Protein AF-A0A821MPZ7-F1 (afdb_monomer_lite)

pLDDT: mean 87.32, std 16.32, range [34.56, 98.06]

Sequence (107 aa):
GADGMAGEKNLHDADFTISLFRFCQLLCEGHNLEFQNYLRSQTGSNTNVNIIICTVDYLLSLQESLMDFYWHYSGKETVDAHGKENFCRAINVAKQVFNTLTEYIQV

Structure (mmCIF, N/CA/C/O backbone):
data_AF-A0A821MPZ7-F1
#
_entry.id   AF-A0A821MPZ7-F1
#
loop_
_atom_site.group_PDB
_atom_site.id
_atom_site.type_symbol
_atom_site.label_atom_id
_atom_site.label_alt_id
_atom_site.label_comp_id
_atom_site.label_asym_id
_atom_site.label_entity_id
_atom_site.label_seq_id
_atom_site.pdbx_PDB_ins_code
_atom_site.Cartn_x
_atom_site.Cartn_y
_atom_site.Cartn_z
_atom_site.occupancy
_atom_site.B_iso_or_equiv
_atom_site.auth_seq_id
_atom_site.auth_comp_id
_atom_site.auth_asym_id
_atom_site.auth_atom_id
_atom_site.pdbx_PDB_model_num
ATOM 1 N N . GLY A 1 1 ? 33.025 0.060 -8.650 1.00 34.56 1 GLY A N 1
ATOM 2 C CA . GLY A 1 1 ? 32.676 -1.060 -7.761 1.00 34.56 1 GLY A CA 1
ATOM 3 C C . GLY A 1 1 ? 31.563 -0.593 -6.857 1.00 34.56 1 GLY A C 1
ATOM 4 O O . GLY A 1 1 ? 31.709 0.489 -6.317 1.00 34.56 1 GLY A O 1
ATOM 5 N N . ALA A 1 2 ? 30.497 -1.392 -6.752 1.00 37.81 2 ALA A N 1
ATOM 6 C CA . ALA A 1 2 ? 29.337 -1.215 -5.871 1.00 37.81 2 ALA A CA 1
ATOM 7 C C . ALA A 1 2 ? 28.468 0.044 -6.092 1.00 37.81 2 ALA A C 1
ATOM 9 O O . ALA A 1 2 ? 28.386 0.889 -5.216 1.00 37.81 2 ALA A O 1
ATOM 10 N N . ASP A 1 3 ? 27.758 0.108 -7.224 1.00 40.00 3 ASP A N 1
ATOM 11 C CA . ASP A 1 3 ? 26.644 1.062 -7.444 1.00 40.00 3 ASP A CA 1
ATOM 12 C C . ASP A 1 3 ? 25.349 0.352 -7.907 1.00 40.00 3 ASP A C 1
ATOM 14 O O . ASP A 1 3 ? 24.494 0.922 -8.573 1.00 40.00 3 ASP A O 1
ATOM 18 N N . GLY A 1 4 ? 25.211 -0.944 -7.587 1.00 35.75 4 GLY A N 1
ATOM 19 C CA . GLY A 1 4 ? 24.107 -1.792 -8.071 1.00 35.75 4 GLY A CA 1
ATOM 20 C C . GLY A 1 4 ? 23.190 -2.389 -6.997 1.00 35.75 4 GLY A C 1
ATOM 21 O O . GLY A 1 4 ? 22.225 -3.052 -7.341 1.00 35.75 4 GLY A O 1
ATOM 22 N N . MET A 1 5 ? 23.461 -2.187 -5.703 1.00 37.69 5 MET A N 1
ATOM 23 C CA . MET A 1 5 ? 22.804 -2.960 -4.628 1.00 37.69 5 MET A CA 1
ATOM 24 C C . MET A 1 5 ? 21.675 -2.232 -3.883 1.00 37.69 5 MET A C 1
ATOM 26 O O . MET A 1 5 ? 21.054 -2.831 -3.006 1.00 37.69 5 MET A O 1
ATOM 30 N N . ALA A 1 6 ? 21.400 -0.962 -4.191 1.00 40.81 6 ALA A N 1
ATOM 31 C CA . ALA A 1 6 ? 20.355 -0.211 -3.489 1.00 40.81 6 ALA A CA 1
ATOM 32 C C . ALA A 1 6 ? 18.934 -0.559 -3.980 1.00 40.81 6 ALA A C 1
ATOM 34 O O . ALA A 1 6 ? 18.001 -0.542 -3.186 1.00 40.81 6 ALA A O 1
ATOM 35 N N . GLY A 1 7 ? 18.765 -0.933 -5.255 1.00 41.06 7 GLY A N 1
ATOM 36 C CA . GLY A 1 7 ? 17.452 -1.266 -5.830 1.00 41.06 7 GLY A CA 1
ATOM 37 C C . GLY A 1 7 ? 16.970 -2.692 -5.532 1.00 41.06 7 GLY A C 1
ATOM 38 O O . GLY A 1 7 ? 15.800 -2.890 -5.218 1.00 41.06 7 GLY A O 1
ATOM 39 N N . GLU A 1 8 ? 17.867 -3.686 -5.567 1.00 40.19 8 GLU A N 1
ATOM 40 C CA . GLU A 1 8 ? 17.504 -5.105 -5.386 1.00 40.19 8 GLU A CA 1
ATOM 41 C C . GLU A 1 8 ? 17.050 -5.450 -3.959 1.00 40.19 8 GLU A C 1
ATOM 43 O O . GLU A 1 8 ? 16.240 -6.357 -3.769 1.00 40.19 8 GLU A O 1
ATOM 48 N N . LYS A 1 9 ? 17.530 -4.722 -2.941 1.00 48.44 9 LYS A N 1
ATOM 49 C CA . LYS A 1 9 ? 17.170 -4.991 -1.539 1.00 48.44 9 LYS A CA 1
ATOM 50 C C . LYS A 1 9 ? 15.782 -4.481 -1.146 1.00 48.44 9 LYS A C 1
ATOM 52 O O . LYS A 1 9 ? 15.194 -5.037 -0.227 1.00 48.44 9 LYS A O 1
ATOM 57 N N . ASN A 1 10 ? 15.242 -3.473 -1.832 1.00 52.34 10 ASN A N 1
ATOM 58 C CA . ASN A 1 10 ? 14.011 -2.798 -1.399 1.00 52.34 10 ASN A CA 1
ATOM 59 C C . ASN A 1 10 ? 12.719 -3.538 -1.781 1.00 52.34 10 ASN A C 1
ATOM 61 O O . ASN A 1 10 ? 11.675 -3.273 -1.195 1.00 52.34 10 ASN A O 1
ATOM 65 N N . LEU A 1 11 ? 12.771 -4.474 -2.735 1.00 57.09 11 LEU A N 1
ATOM 66 C CA . LEU A 1 11 ? 11.578 -5.148 -3.267 1.00 57.09 11 LEU A CA 1
ATOM 67 C C . LEU A 1 11 ? 11.535 -6.659 -3.012 1.00 57.09 11 LEU A C 1
ATOM 69 O O . LEU A 1 11 ? 10.564 -7.314 -3.387 1.00 57.09 11 LEU A O 1
ATOM 73 N N . HIS A 1 12 ? 12.568 -7.218 -2.376 1.00 59.62 12 HIS A N 1
ATOM 74 C CA . HIS A 1 12 ? 12.641 -8.649 -2.068 1.00 59.62 12 HIS A CA 1
ATOM 75 C C . HIS A 1 12 ? 11.582 -9.092 -1.039 1.00 59.62 12 HIS A C 1
ATOM 77 O O . HIS A 1 12 ? 11.338 -10.286 -0.884 1.00 59.62 12 HIS A O 1
ATOM 83 N N . ASP A 1 13 ? 10.936 -8.126 -0.380 1.00 80.88 13 ASP A N 1
ATOM 84 C CA . ASP A 1 13 ? 9.910 -8.327 0.644 1.00 80.88 13 ASP A CA 1
ATOM 85 C C . ASP A 1 13 ? 8.511 -7.867 0.186 1.00 80.88 13 ASP A C 1
ATOM 87 O O . ASP A 1 13 ? 7.624 -7.607 1.001 1.00 80.88 13 ASP A O 1
ATOM 91 N N . ALA A 1 14 ? 8.294 -7.731 -1.131 1.00 88.12 14 ALA A N 1
ATOM 92 C CA . ALA A 1 14 ? 7.012 -7.296 -1.691 1.00 88.12 14 ALA A CA 1
ATOM 93 C C . ALA A 1 14 ? 5.853 -8.214 -1.262 1.00 88.12 14 ALA A C 1
ATOM 95 O O . ALA A 1 14 ? 4.800 -7.718 -0.867 1.00 88.12 14 ALA A O 1
ATOM 96 N N . ASP A 1 15 ? 6.059 -9.534 -1.263 1.00 92.06 15 ASP A N 1
ATOM 97 C CA . ASP A 1 15 ? 5.032 -10.509 -0.868 1.00 92.06 15 ASP A CA 1
ATOM 98 C C . ASP A 1 15 ? 4.683 -10.418 0.623 1.00 92.06 15 ASP A C 1
ATOM 100 O O . ASP A 1 15 ? 3.507 -10.474 0.998 1.00 92.06 15 ASP A O 1
ATOM 104 N N . PHE A 1 16 ? 5.687 -10.227 1.483 1.00 93.50 16 PHE A N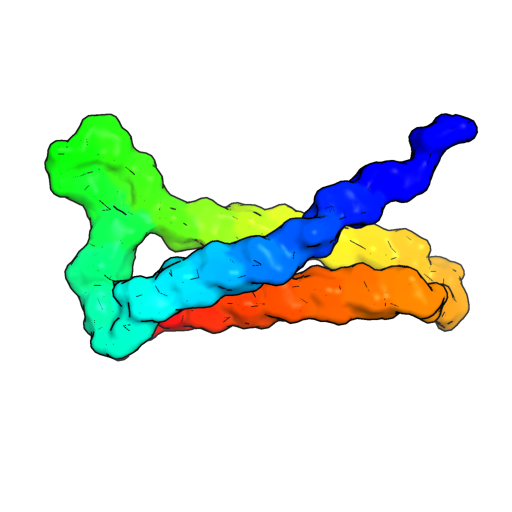 1
ATOM 105 C CA . PHE A 1 16 ? 5.472 -9.995 2.910 1.00 93.50 16 PHE A CA 1
ATOM 106 C C . PHE A 1 16 ? 4.740 -8.675 3.144 1.00 93.50 16 PHE A C 1
ATOM 108 O O . PHE A 1 16 ? 3.750 -8.640 3.869 1.00 93.50 16 PHE A O 1
ATOM 115 N N . THR A 1 17 ? 5.173 -7.606 2.476 1.00 94.81 17 THR A N 1
ATOM 116 C CA . THR A 1 17 ? 4.559 -6.277 2.5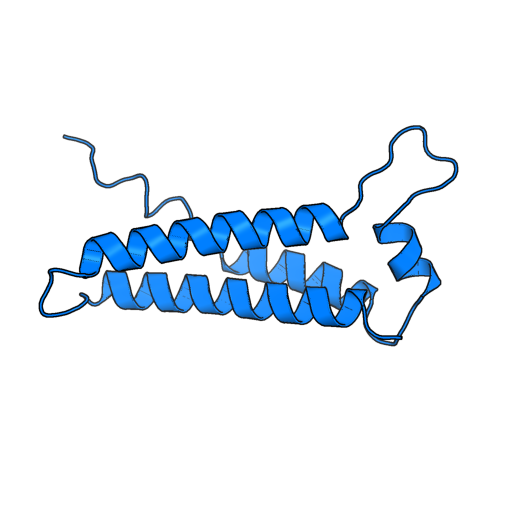71 1.00 94.81 17 THR A CA 1
ATOM 117 C C . THR A 1 17 ? 3.092 -6.315 2.143 1.00 94.81 17 THR A C 1
ATOM 119 O O . THR A 1 17 ? 2.220 -5.810 2.850 1.00 94.81 17 THR A O 1
ATOM 122 N N . ILE A 1 18 ? 2.792 -6.971 1.017 1.00 96.62 18 ILE A N 1
ATOM 123 C CA . ILE A 1 18 ? 1.420 -7.204 0.551 1.00 96.62 18 ILE A CA 1
ATOM 124 C C . ILE A 1 18 ? 0.633 -7.983 1.606 1.00 96.62 18 ILE A C 1
ATOM 126 O O . ILE A 1 18 ? -0.478 -7.588 1.948 1.00 96.62 18 ILE A O 1
ATOM 130 N N . SER A 1 19 ? 1.205 -9.055 2.156 1.00 97.00 19 SER A N 1
ATOM 131 C CA . SER A 1 19 ? 0.545 -9.879 3.175 1.00 97.00 19 SER A CA 1
ATOM 132 C C . SER A 1 19 ? 0.260 -9.099 4.463 1.00 97.00 19 SER A C 1
ATOM 134 O O . SER A 1 19 ? -0.814 -9.249 5.043 1.00 97.00 19 SER A O 1
ATOM 136 N N . LEU A 1 20 ? 1.174 -8.221 4.880 1.00 96.44 20 LEU A N 1
ATOM 137 C CA . LEU A 1 20 ? 1.014 -7.346 6.039 1.00 96.44 20 LEU A CA 1
ATOM 138 C C . LEU A 1 20 ? -0.132 -6.350 5.830 1.00 96.44 20 LEU A C 1
ATOM 140 O O . LEU A 1 20 ? -1.040 -6.267 6.656 1.00 96.44 20 LEU A O 1
ATOM 144 N N . PHE A 1 21 ? -0.143 -5.630 4.706 1.00 97.25 21 PHE A N 1
ATOM 145 C CA . PHE A 1 21 ? -1.231 -4.696 4.408 1.00 97.25 21 PHE A CA 1
ATOM 146 C C . PHE A 1 21 ? -2.561 -5.412 4.180 1.00 97.25 21 PHE A C 1
ATOM 148 O O . PHE A 1 21 ? -3.607 -4.895 4.578 1.00 97.25 21 PHE A O 1
ATOM 155 N N . ARG A 1 22 ? -2.536 -6.620 3.606 1.00 97.25 22 ARG A N 1
ATOM 156 C CA . ARG A 1 22 ? -3.722 -7.465 3.475 1.00 97.25 22 ARG A CA 1
ATOM 157 C C . ARG A 1 22 ? -4.264 -7.871 4.840 1.00 97.25 22 ARG A C 1
ATOM 159 O O . ARG A 1 22 ? -5.467 -7.785 5.041 1.00 97.25 22 ARG A O 1
ATOM 166 N N . PHE A 1 23 ? -3.409 -8.259 5.781 1.00 96.00 23 PHE A N 1
ATOM 167 C CA . PHE A 1 23 ? -3.825 -8.541 7.154 1.00 96.00 23 PHE A CA 1
ATOM 168 C C . PHE A 1 23 ? -4.512 -7.324 7.785 1.00 96.00 23 PHE A C 1
ATOM 170 O O . PHE A 1 23 ? -5.632 -7.451 8.272 1.00 96.00 23 PHE A O 1
ATOM 177 N N . CYS A 1 24 ? -3.909 -6.135 7.692 1.00 94.38 24 CYS A N 1
ATOM 178 C CA . CYS A 1 24 ? -4.524 -4.909 8.205 1.00 94.38 24 CYS A CA 1
ATOM 179 C C . CYS A 1 24 ? -5.863 -4.577 7.526 1.00 94.38 24 CYS A C 1
ATOM 181 O O . CYS A 1 24 ? -6.788 -4.131 8.198 1.00 94.38 24 CYS A O 1
ATOM 183 N N . GLN A 1 25 ? -5.986 -4.826 6.217 1.00 95.12 25 GLN A N 1
ATOM 184 C CA . GLN A 1 25 ? -7.241 -4.662 5.478 1.00 95.12 25 GLN A CA 1
ATOM 185 C C . GLN A 1 25 ? -8.344 -5.556 6.063 1.00 95.12 25 GLN A C 1
ATOM 187 O O . GLN A 1 25 ? -9.426 -5.072 6.375 1.00 95.12 25 GLN A O 1
ATOM 192 N N . LEU A 1 26 ? -8.056 -6.850 6.242 1.00 94.44 26 LEU A N 1
ATOM 193 C CA . LEU A 1 26 ? -9.024 -7.838 6.734 1.00 94.44 26 LEU A CA 1
ATOM 194 C C . LEU A 1 26 ? -9.517 -7.535 8.158 1.00 94.44 26 LEU A C 1
ATOM 196 O O . LEU A 1 26 ? -10.617 -7.936 8.518 1.00 94.44 26 LEU A O 1
ATOM 200 N N . LEU A 1 27 ? -8.725 -6.830 8.973 1.00 90.88 27 LEU A N 1
ATOM 201 C CA . LEU A 1 27 ? -9.150 -6.397 10.308 1.00 90.88 27 LEU A CA 1
ATOM 202 C C . LEU A 1 27 ? -10.232 -5.303 10.274 1.00 90.88 27 LEU A C 1
ATOM 204 O O . LEU A 1 27 ? -10.965 -5.138 11.249 1.00 90.88 27 LEU A O 1
ATOM 208 N N . CYS A 1 28 ? -10.308 -4.543 9.181 1.00 88.62 28 CYS A N 1
ATOM 209 C CA . CYS A 1 28 ? -11.268 -3.454 8.996 1.00 88.62 28 CYS A CA 1
ATOM 210 C C . CYS A 1 28 ? -12.410 -3.801 8.032 1.00 88.62 28 CYS A C 1
ATOM 212 O O . CYS A 1 28 ? -13.407 -3.077 8.014 1.00 88.62 28 CYS A O 1
ATOM 214 N N . GLU A 1 29 ? -12.283 -4.896 7.277 1.00 87.56 29 GLU A N 1
ATOM 215 C CA . GLU A 1 29 ? -13.318 -5.400 6.374 1.00 87.56 29 GLU A CA 1
ATOM 216 C C . GLU A 1 29 ? -14.615 -5.701 7.149 1.00 87.56 29 GLU A C 1
ATOM 218 O O . GLU A 1 29 ? -14.598 -6.220 8.268 1.00 87.56 29 GLU A O 1
ATOM 223 N N . GLY A 1 30 ? -15.760 -5.345 6.564 1.00 83.69 30 GLY A N 1
ATOM 224 C CA . GLY A 1 30 ? -17.065 -5.487 7.220 1.00 83.69 30 GLY A CA 1
ATOM 225 C C . GLY A 1 30 ? -17.455 -4.324 8.142 1.00 83.69 30 GLY A C 1
ATOM 226 O O . GLY A 1 30 ? -18.350 -4.494 8.967 1.00 83.69 30 GLY A O 1
ATOM 227 N N . HIS A 1 31 ? -16.828 -3.150 7.983 1.00 77.56 31 HIS A N 1
ATOM 228 C CA . HIS A 1 31 ? -17.215 -1.884 8.631 1.00 77.56 31 HIS A CA 1
ATOM 229 C C . HIS A 1 31 ? -17.136 -1.903 10.170 1.00 77.56 31 HIS A C 1
ATOM 231 O O . HIS A 1 31 ? -17.989 -1.357 10.874 1.00 77.56 31 HIS A O 1
ATOM 237 N N . ASN A 1 32 ? -16.093 -2.527 10.730 1.00 82.88 32 ASN A N 1
ATOM 238 C CA . ASN A 1 32 ? -15.872 -2.546 12.179 1.00 82.88 32 ASN A CA 1
ATOM 239 C C . ASN A 1 32 ? -15.285 -1.212 12.679 1.00 82.88 32 ASN A C 1
ATOM 241 O O . ASN A 1 32 ? -14.072 -1.066 12.856 1.00 82.88 32 ASN A O 1
ATOM 245 N N . LEU A 1 33 ? -16.163 -0.239 12.928 1.00 88.56 33 LEU A N 1
ATOM 246 C CA . LEU A 1 33 ? -15.780 1.112 13.343 1.00 88.56 33 LEU A CA 1
ATOM 247 C C . LEU A 1 33 ? -14.988 1.144 14.664 1.00 88.56 33 LEU A C 1
ATOM 249 O O . LEU A 1 33 ? -14.086 1.968 14.816 1.00 88.56 33 LEU A O 1
ATOM 253 N N . GLU A 1 34 ? -15.279 0.249 15.614 1.00 89.44 34 GLU A N 1
ATOM 254 C CA . GLU A 1 34 ? -14.517 0.163 16.869 1.00 89.44 34 GLU A CA 1
ATOM 255 C C . GLU A 1 34 ? -13.060 -0.211 16.602 1.00 89.44 34 GLU A C 1
ATOM 257 O O . GLU A 1 34 ? -12.146 0.446 17.104 1.00 89.44 34 GLU A O 1
ATOM 262 N N . PHE A 1 35 ? -12.835 -1.218 15.757 1.00 90.00 35 PHE A N 1
ATOM 263 C CA . PHE A 1 35 ? -11.487 -1.654 15.422 1.00 90.00 35 PHE A CA 1
ATOM 264 C C . PHE A 1 35 ? -10.751 -0.623 14.558 1.00 90.00 35 PHE A C 1
ATOM 266 O O . PHE A 1 35 ? -9.590 -0.315 14.820 1.00 90.00 35 PHE A O 1
ATOM 273 N N . GLN A 1 36 ? -11.432 -0.007 13.586 1.00 91.75 36 GLN A N 1
ATOM 274 C CA . GLN A 1 36 ? -10.872 1.105 12.808 1.00 91.75 36 GLN A CA 1
ATOM 275 C C . GLN A 1 36 ? -10.429 2.269 13.715 1.00 91.75 36 GLN A C 1
ATOM 277 O O . GLN A 1 36 ? -9.356 2.843 13.519 1.00 91.75 36 GLN A O 1
ATOM 282 N N . ASN A 1 37 ? -11.223 2.618 14.733 1.00 92.38 37 ASN A N 1
ATOM 283 C CA . ASN A 1 37 ? -10.855 3.642 15.713 1.00 92.38 37 ASN A CA 1
ATOM 284 C C . ASN A 1 37 ? -9.692 3.197 16.595 1.00 92.38 37 ASN A C 1
ATOM 286 O O . ASN A 1 37 ? -8.786 3.994 16.848 1.00 92.38 37 ASN A O 1
ATOM 290 N N . TYR A 1 38 ? -9.670 1.924 16.992 1.00 92.88 38 TYR A N 1
ATOM 291 C CA . TYR A 1 38 ? -8.555 1.357 17.736 1.00 92.88 38 TYR A CA 1
ATOM 292 C C . TYR A 1 38 ? -7.244 1.444 16.953 1.00 92.88 38 TYR A C 1
ATOM 294 O O . TYR A 1 38 ? -6.226 1.728 17.562 1.00 92.88 38 TYR A O 1
ATOM 302 N N . LEU A 1 39 ? -7.234 1.299 15.623 1.00 92.62 39 LEU A N 1
ATOM 303 C CA . LEU A 1 39 ? -6.021 1.486 14.810 1.00 92.62 39 LEU A CA 1
ATOM 304 C C . LEU A 1 39 ? -5.539 2.947 14.731 1.00 92.62 39 LEU A C 1
ATOM 306 O O . LEU A 1 39 ? -4.361 3.191 14.462 1.00 92.62 39 LEU A O 1
ATOM 310 N N . ARG A 1 40 ? -6.427 3.925 14.959 1.00 93.88 40 ARG A N 1
ATOM 311 C CA . ARG A 1 40 ? -6.081 5.359 14.991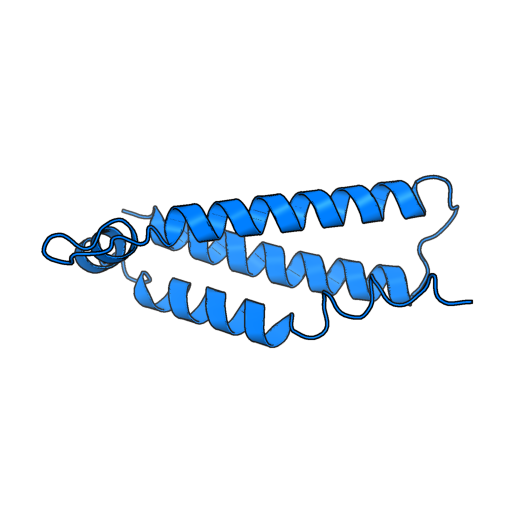 1.00 93.88 40 ARG A CA 1
ATOM 312 C C . ARG A 1 40 ? -5.563 5.802 16.350 1.00 93.88 40 ARG A C 1
ATOM 314 O O . ARG A 1 40 ? -4.717 6.690 16.409 1.00 93.88 40 ARG A O 1
ATOM 321 N N . SER A 1 41 ? -6.137 5.260 17.422 1.00 94.12 41 SER A N 1
ATOM 322 C CA . SER A 1 41 ? -5.853 5.698 18.782 1.00 94.12 41 SER A CA 1
ATOM 323 C C . SER A 1 41 ? -6.198 4.626 19.809 1.00 94.12 41 SER A C 1
ATOM 325 O O . SER A 1 41 ? -7.326 4.142 19.860 1.00 94.12 41 SER A O 1
ATOM 327 N N . GLN A 1 42 ? -5.252 4.327 20.700 1.00 94.88 42 GLN A N 1
ATOM 328 C CA . GLN A 1 42 ? -5.429 3.357 21.784 1.00 94.88 42 GLN A CA 1
ATOM 329 C C . GLN A 1 42 ? -5.594 4.078 23.128 1.00 94.88 42 GLN A C 1
ATOM 331 O O . GLN A 1 42 ? -4.666 4.183 23.933 1.00 94.88 42 GLN A O 1
ATOM 336 N N . THR A 1 43 ? -6.788 4.625 23.364 1.00 89.44 43 THR A N 1
ATOM 337 C CA . THR A 1 43 ? -7.134 5.328 24.609 1.00 89.44 43 THR A CA 1
ATOM 338 C C . THR A 1 43 ? -6.940 4.407 25.817 1.00 89.44 43 THR A C 1
ATOM 340 O O . THR A 1 43 ? -7.496 3.314 25.859 1.00 89.44 43 THR A O 1
ATOM 343 N N . GLY A 1 44 ? -6.152 4.840 26.806 1.00 87.50 44 GLY A N 1
ATOM 344 C CA . GLY A 1 44 ? -5.804 4.030 27.984 1.00 87.50 44 GLY A CA 1
ATOM 345 C C . GLY A 1 44 ? -4.451 3.312 27.897 1.00 87.50 44 GLY A C 1
ATOM 346 O O . GLY A 1 44 ? -4.013 2.739 28.890 1.00 87.50 44 GLY A O 1
ATOM 347 N N . SER A 1 45 ? -3.759 3.383 26.755 1.00 86.75 45 SER A N 1
ATOM 348 C CA . SER A 1 45 ? -2.348 2.999 26.626 1.00 86.75 45 SER A CA 1
ATOM 349 C C . SER A 1 45 ? -1.420 4.188 26.916 1.00 86.75 45 SER A C 1
ATOM 351 O O . SER A 1 45 ? -1.763 5.337 26.640 1.00 86.75 45 SER A O 1
ATOM 353 N N . ASN A 1 46 ? -0.208 3.917 27.412 1.00 92.00 46 ASN A N 1
ATOM 354 C CA . ASN A 1 46 ? 0.850 4.929 27.563 1.00 92.00 46 ASN A CA 1
ATOM 355 C C . ASN A 1 46 ? 1.482 5.337 26.221 1.00 92.00 46 ASN A C 1
ATOM 357 O O . ASN A 1 46 ? 2.203 6.330 26.146 1.00 92.00 46 ASN A O 1
ATOM 361 N N . THR A 1 47 ? 1.251 4.558 25.163 1.00 92.81 47 THR A N 1
ATOM 362 C CA . THR A 1 47 ? 1.789 4.802 23.823 1.00 92.81 47 THR A CA 1
ATOM 363 C C . THR A 1 47 ? 0.683 4.636 22.798 1.00 92.81 47 THR A C 1
ATOM 365 O O . THR A 1 47 ? -0.053 3.650 22.829 1.00 92.81 47 THR A O 1
ATOM 368 N N . ASN A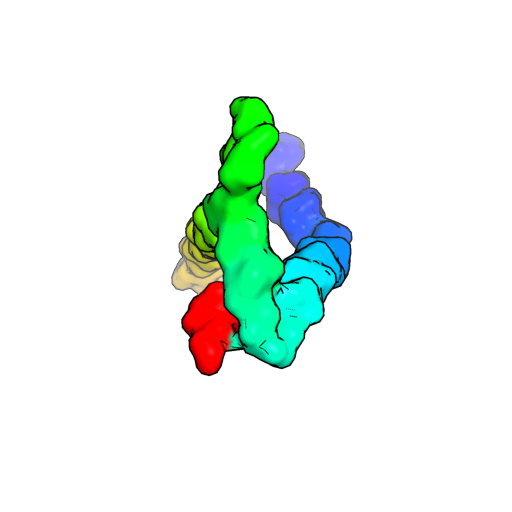 1 48 ? 0.586 5.609 21.898 1.00 93.50 48 ASN A N 1
ATOM 369 C CA . ASN A 1 48 ? -0.384 5.638 20.818 1.00 93.50 48 ASN A CA 1
ATOM 370 C C . ASN A 1 48 ? 0.359 5.523 19.486 1.00 93.50 48 ASN A C 1
ATOM 372 O O . ASN A 1 48 ? 1.285 6.296 19.232 1.00 93.50 48 ASN A O 1
ATOM 376 N N . VAL A 1 49 ? -0.037 4.556 18.663 1.00 94.69 49 VAL A N 1
ATOM 377 C CA . VAL A 1 49 ? 0.477 4.387 17.304 1.00 94.69 49 VAL A CA 1
ATOM 378 C C . VAL A 1 49 ? -0.697 4.483 16.346 1.00 94.69 49 VAL A C 1
ATOM 380 O O . VAL A 1 49 ? -1.608 3.654 16.372 1.00 94.69 49 VAL A O 1
ATOM 383 N N . ASN A 1 50 ? -0.660 5.496 15.484 1.00 95.44 50 ASN A N 1
ATOM 384 C CA . ASN A 1 50 ? -1.672 5.691 14.462 1.00 95.44 50 ASN A CA 1
ATOM 385 C C . ASN A 1 50 ? -1.260 4.948 13.187 1.00 95.44 50 ASN A C 1
ATOM 387 O O . ASN A 1 50 ? -0.513 5.464 12.354 1.00 95.44 50 ASN A O 1
ATOM 391 N N . ILE A 1 51 ? -1.769 3.726 13.038 1.00 95.44 51 ILE A N 1
ATOM 392 C CA . ILE A 1 51 ? -1.415 2.828 11.930 1.00 95.44 51 ILE A CA 1
ATOM 393 C C . ILE A 1 51 ? -1.868 3.398 10.578 1.00 95.44 51 ILE A C 1
ATOM 395 O O . ILE A 1 51 ? -1.238 3.137 9.552 1.00 95.44 51 ILE A O 1
ATOM 399 N N . ILE A 1 52 ? -2.915 4.227 10.566 1.00 95.12 52 ILE A N 1
ATOM 400 C CA . ILE A 1 52 ? -3.411 4.884 9.354 1.00 95.12 52 ILE A CA 1
ATOM 401 C C . ILE A 1 52 ? -2.363 5.884 8.858 1.00 95.12 52 ILE A C 1
ATOM 403 O O . ILE A 1 52 ? -2.023 5.863 7.678 1.00 95.12 52 ILE A O 1
ATOM 407 N N . ILE A 1 53 ? -1.806 6.707 9.755 1.00 95.62 53 ILE A N 1
ATOM 408 C CA . ILE A 1 53 ? -0.736 7.655 9.407 1.00 95.62 53 ILE A CA 1
ATOM 409 C C . ILE A 1 53 ? 0.492 6.898 8.900 1.00 95.62 53 ILE A C 1
ATOM 411 O O . ILE A 1 53 ? 0.959 7.187 7.805 1.00 95.62 53 ILE A O 1
ATOM 415 N N . CYS A 1 54 ? 0.938 5.854 9.606 1.00 96.69 54 CYS A N 1
ATOM 416 C CA . CYS A 1 54 ? 2.077 5.047 9.156 1.00 96.69 54 CYS A CA 1
ATOM 417 C C . CYS A 1 54 ? 1.851 4.406 7.772 1.00 96.69 54 CYS A C 1
ATOM 419 O O . CYS A 1 54 ? 2.789 4.264 6.991 1.00 96.69 54 CYS A O 1
ATOM 421 N N . THR A 1 55 ? 0.608 4.028 7.450 1.00 96.62 55 THR A N 1
ATOM 422 C CA . THR A 1 55 ? 0.249 3.491 6.126 1.00 96.62 55 THR A CA 1
ATOM 423 C C . THR A 1 55 ? 0.366 4.564 5.038 1.00 96.62 55 THR A C 1
ATOM 425 O O . THR A 1 55 ? 0.853 4.276 3.946 1.00 96.62 55 THR A O 1
ATOM 428 N N . VAL A 1 56 ? -0.049 5.803 5.328 1.00 97.31 56 VAL A N 1
ATOM 429 C CA . VAL A 1 56 ? 0.099 6.942 4.404 1.00 97.31 56 VAL A CA 1
ATOM 430 C C . VAL A 1 56 ? 1.571 7.318 4.226 1.00 97.31 56 VAL A C 1
ATO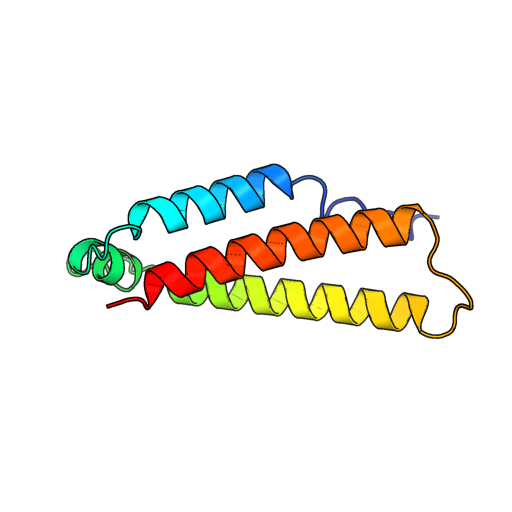M 432 O O . VAL A 1 56 ? 2.000 7.517 3.093 1.00 97.31 56 VAL A O 1
ATOM 435 N N . ASP A 1 57 ? 2.358 7.343 5.302 1.00 97.06 57 ASP A N 1
ATOM 436 C CA . ASP A 1 57 ? 3.797 7.624 5.237 1.00 97.06 57 ASP A CA 1
ATOM 437 C C . ASP A 1 57 ? 4.524 6.597 4.358 1.00 97.06 57 ASP A C 1
ATOM 439 O O . ASP A 1 57 ? 5.319 6.963 3.493 1.00 97.06 57 ASP A O 1
ATOM 443 N N . TYR A 1 58 ? 4.186 5.310 4.500 1.00 96.38 58 TYR A N 1
ATOM 444 C CA . TYR A 1 58 ? 4.721 4.264 3.627 1.00 96.38 58 TYR A CA 1
ATOM 445 C C . TYR A 1 58 ? 4.359 4.498 2.152 1.00 96.38 58 TYR A C 1
ATOM 447 O O . TYR A 1 58 ? 5.204 4.337 1.269 1.00 96.38 58 TYR A O 1
ATOM 455 N N . LEU A 1 59 ? 3.114 4.900 1.868 1.00 95.56 59 LEU A N 1
ATOM 456 C CA . LEU A 1 59 ? 2.670 5.196 0.505 1.00 95.56 59 LEU A CA 1
ATOM 457 C C . LEU A 1 59 ? 3.446 6.369 -0.114 1.00 95.56 59 LEU A C 1
ATOM 459 O O . LEU A 1 59 ? 3.759 6.319 -1.303 1.00 95.56 59 LEU A O 1
ATOM 463 N N . LEU A 1 60 ? 3.785 7.392 0.677 1.00 95.81 60 LEU A N 1
ATOM 464 C CA . LEU A 1 60 ? 4.616 8.512 0.228 1.00 95.81 60 LEU A CA 1
ATOM 465 C C . LEU A 1 60 ? 6.034 8.048 -0.127 1.00 95.81 60 LEU A C 1
ATOM 467 O O . LEU A 1 60 ? 6.505 8.331 -1.226 1.00 95.81 60 LEU A O 1
ATOM 471 N N . SER A 1 61 ? 6.677 7.248 0.727 1.00 94.81 61 SER A N 1
ATOM 472 C CA . SER A 1 61 ? 8.001 6.683 0.418 1.00 94.81 61 SER A CA 1
ATOM 473 C C . SER A 1 61 ? 7.986 5.787 -0.828 1.00 94.81 61 SER A C 1
ATOM 475 O O . SER A 1 61 ? 8.917 5.813 -1.636 1.00 94.81 61 SER A O 1
ATOM 477 N N . LEU A 1 62 ? 6.916 5.010 -1.033 1.00 93.38 62 LEU A N 1
ATOM 478 C CA . LEU A 1 62 ? 6.744 4.208 -2.248 1.00 93.38 62 LEU A CA 1
ATOM 479 C C . LEU A 1 62 ? 6.597 5.096 -3.494 1.00 93.38 62 LEU A C 1
ATOM 481 O O . LEU A 1 62 ? 7.150 4.786 -4.550 1.00 93.38 62 LEU A O 1
ATOM 485 N N . GLN A 1 63 ? 5.866 6.205 -3.375 1.00 94.81 63 GLN A N 1
ATOM 486 C CA . GLN A 1 63 ? 5.675 7.169 -4.454 1.00 94.81 63 GLN A CA 1
ATOM 487 C C . GLN A 1 63 ? 6.980 7.881 -4.837 1.00 94.81 63 GLN A C 1
ATOM 489 O O . GLN A 1 63 ? 7.238 8.044 -6.031 1.00 94.81 63 GLN A O 1
ATOM 494 N N . GLU A 1 64 ? 7.820 8.248 -3.868 1.00 94.25 64 GLU A N 1
ATOM 495 C CA . GLU A 1 64 ? 9.166 8.785 -4.117 1.00 94.25 64 GLU A CA 1
ATOM 496 C C . GLU A 1 64 ? 10.033 7.773 -4.881 1.00 94.25 64 GLU A C 1
ATOM 498 O O . GLU A 1 64 ? 10.606 8.105 -5.919 1.00 94.25 64 GLU A O 1
ATOM 503 N N . SER A 1 65 ? 10.028 6.501 -4.466 1.00 91.50 65 SER A N 1
ATOM 504 C CA . SER A 1 65 ? 10.772 5.440 -5.162 1.00 91.50 65 SER A CA 1
ATOM 505 C C . SER A 1 65 ? 10.308 5.231 -6.614 1.00 91.50 65 SER A C 1
ATOM 507 O O . SER A 1 65 ? 11.128 5.016 -7.511 1.00 91.50 65 SER A O 1
ATOM 509 N N . LEU A 1 66 ? 9.000 5.333 -6.878 1.00 92.19 66 LEU A N 1
ATOM 510 C CA . LEU A 1 66 ? 8.456 5.282 -8.240 1.00 92.19 66 LEU A CA 1
ATOM 511 C C . LEU A 1 66 ? 8.857 6.508 -9.077 1.00 92.19 66 LEU A C 1
ATOM 513 O O . LEU A 1 66 ? 9.051 6.380 -10.289 1.00 92.19 66 LEU A O 1
ATOM 517 N N . MET A 1 67 ? 9.006 7.684 -8.458 1.00 94.25 67 MET A N 1
ATOM 518 C CA . MET A 1 67 ? 9.493 8.886 -9.142 1.00 94.25 67 MET A CA 1
ATOM 519 C C . MET A 1 67 ? 10.965 8.740 -9.549 1.00 94.25 67 MET A C 1
ATOM 521 O O . MET A 1 67 ? 11.316 9.057 -10.688 1.00 94.25 67 MET A O 1
ATOM 525 N N . ASP A 1 68 ? 11.805 8.195 -8.670 1.00 92.69 68 ASP A N 1
ATOM 526 C CA . ASP A 1 68 ? 13.209 7.904 -8.981 1.00 92.69 68 ASP A CA 1
ATOM 527 C C . ASP A 1 68 ? 13.336 6.888 -10.123 1.00 92.69 68 ASP A C 1
ATOM 529 O O . ASP A 1 68 ? 14.150 7.062 -11.037 1.00 92.69 68 ASP A O 1
ATOM 533 N N . PHE A 1 69 ? 12.481 5.857 -10.129 1.00 93.25 69 PHE A N 1
ATOM 534 C CA . PHE A 1 69 ? 12.395 4.903 -11.235 1.00 93.25 69 PHE A CA 1
ATOM 535 C C . PHE A 1 69 ? 12.067 5.606 -12.559 1.00 93.25 69 PHE A C 1
ATOM 537 O O . PHE A 1 69 ? 12.734 5.369 -13.569 1.00 93.25 69 PHE A O 1
ATOM 544 N N . TYR A 1 70 ? 11.068 6.496 -12.562 1.00 93.12 70 TYR A N 1
ATOM 545 C CA . TYR A 1 70 ? 10.717 7.273 -13.748 1.00 93.12 70 TYR A CA 1
ATOM 546 C C . TYR A 1 70 ? 11.909 8.093 -14.250 1.00 93.12 70 TYR A C 1
ATOM 548 O O . TYR A 1 70 ? 12.247 8.010 -15.432 1.00 93.12 70 TYR A O 1
ATOM 556 N N . TRP A 1 71 ? 12.598 8.826 -13.370 1.00 95.06 71 TRP A N 1
ATOM 557 C CA . TRP A 1 71 ? 13.746 9.631 -13.782 1.00 95.06 71 TRP A CA 1
ATOM 558 C C . TRP A 1 71 ? 14.883 8.788 -14.352 1.00 95.06 71 TRP A C 1
ATOM 560 O O . TRP A 1 71 ? 15.430 9.141 -15.399 1.00 95.06 71 TRP A O 1
ATOM 570 N N . HIS A 1 72 ? 15.175 7.635 -13.749 1.00 92.69 72 HIS A N 1
ATOM 571 C CA . HIS A 1 72 ? 16.200 6.712 -14.234 1.00 92.69 72 HIS A CA 1
ATOM 572 C C . HIS A 1 72 ? 15.952 6.219 -15.672 1.00 92.69 72 HIS A C 1
ATOM 574 O O . HIS A 1 72 ? 16.904 6.008 -16.430 1.00 92.69 72 HIS A O 1
ATOM 580 N N . TYR A 1 73 ? 14.687 6.036 -16.065 1.00 95.00 73 TYR A N 1
ATOM 581 C CA . TYR A 1 73 ? 14.309 5.580 -17.408 1.00 95.00 73 TYR A CA 1
ATOM 582 C C . TYR A 1 73 ? 13.864 6.704 -18.355 1.00 95.00 73 TYR A C 1
ATOM 584 O O . TYR A 1 73 ? 13.735 6.454 -19.549 1.00 95.00 73 TYR A O 1
ATOM 592 N N . SER A 1 74 ? 13.693 7.937 -17.873 1.00 94.44 74 SER A N 1
ATOM 593 C CA . SER A 1 74 ? 13.122 9.058 -18.640 1.00 94.44 74 SER A CA 1
ATOM 594 C C . SER A 1 74 ? 13.873 9.414 -19.931 1.00 94.44 74 SER A C 1
ATOM 596 O O . SER A 1 74 ? 13.254 9.834 -20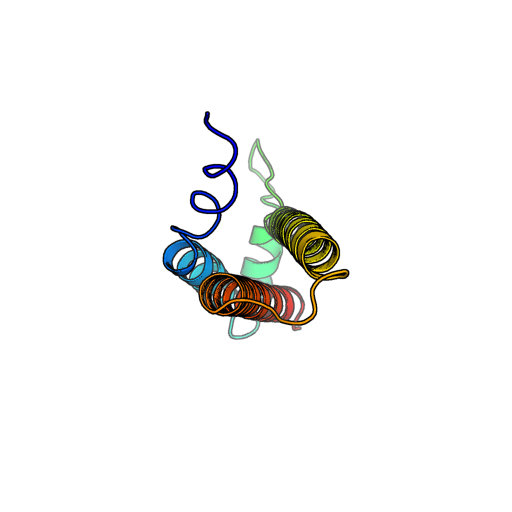.904 1.00 94.44 74 SER A O 1
ATOM 598 N N . GLY A 1 75 ? 15.197 9.235 -19.958 1.00 93.56 75 GLY A N 1
ATOM 599 C CA . GLY A 1 75 ? 16.038 9.470 -21.138 1.00 93.56 75 GLY A CA 1
ATOM 600 C C . GLY A 1 75 ? 16.365 8.212 -21.948 1.00 93.56 75 GLY A C 1
ATOM 601 O O . GLY A 1 75 ? 17.153 8.287 -22.889 1.00 93.56 75 GLY A O 1
ATOM 602 N N . LYS A 1 76 ? 15.826 7.048 -21.569 1.00 95.06 76 LYS A N 1
ATOM 603 C CA . LYS A 1 76 ? 16.093 5.771 -22.240 1.00 95.06 76 LYS A CA 1
ATOM 604 C C . LYS A 1 76 ? 14.984 5.467 -23.241 1.00 95.06 76 LYS A C 1
ATOM 606 O O . LYS A 1 76 ? 13.814 5.708 -22.973 1.00 95.06 76 LYS A O 1
ATOM 611 N N . GLU A 1 77 ? 15.349 4.878 -24.377 1.00 95.12 77 GLU A N 1
ATOM 612 C CA . GLU A 1 77 ? 14.380 4.498 -25.415 1.00 95.12 77 GLU A CA 1
ATOM 613 C C . GLU A 1 77 ? 13.416 3.403 -24.933 1.00 95.12 77 GLU A C 1
ATOM 615 O O . GLU A 1 77 ? 12.235 3.404 -25.274 1.00 95.12 77 GLU A O 1
ATOM 620 N N . THR A 1 78 ? 13.907 2.467 -24.114 1.00 94.31 78 THR A N 1
ATOM 621 C CA . THR A 1 78 ? 13.100 1.375 -23.564 1.00 94.31 78 THR A CA 1
ATOM 622 C C . THR A 1 78 ? 13.470 1.060 -22.115 1.00 94.31 78 THR A C 1
ATOM 624 O O . THR A 1 78 ? 14.601 1.271 -21.672 1.00 94.31 78 THR A O 1
ATOM 627 N N . VAL A 1 79 ? 12.494 0.527 -21.376 1.00 94.75 79 VAL A N 1
ATOM 628 C CA . VAL A 1 79 ? 12.703 -0.099 -20.064 1.00 94.75 79 VAL A CA 1
ATOM 629 C C . VAL A 1 79 ? 13.093 -1.558 -20.286 1.00 94.75 79 VAL A C 1
ATOM 631 O O . VAL A 1 79 ? 12.395 -2.287 -21.002 1.00 94.75 79 VAL A O 1
ATOM 634 N N . ASP A 1 80 ? 14.192 -1.991 -19.678 1.00 94.19 80 ASP A N 1
ATOM 635 C CA . ASP A 1 80 ? 14.643 -3.380 -19.736 1.00 94.19 80 ASP A CA 1
ATOM 636 C C . ASP A 1 80 ? 13.701 -4.331 -18.966 1.00 94.19 80 ASP A C 1
ATOM 638 O O . ASP A 1 80 ? 12.787 -3.912 -18.250 1.00 94.19 80 ASP A O 1
ATOM 642 N N . ALA A 1 81 ? 13.887 -5.640 -19.147 1.00 93.50 81 ALA A N 1
ATOM 643 C CA . ALA A 1 81 ? 13.008 -6.647 -18.553 1.00 93.50 81 ALA A CA 1
ATOM 644 C C . ALA A 1 81 ? 12.993 -6.600 -17.014 1.00 93.50 81 ALA A C 1
ATOM 646 O O . ALA A 1 81 ? 11.929 -6.750 -16.415 1.00 93.50 81 ALA A O 1
ATOM 647 N N . HIS A 1 82 ? 14.141 -6.338 -16.386 1.00 89.56 82 HIS A N 1
ATOM 648 C CA . HIS A 1 82 ? 14.256 -6.265 -14.933 1.00 89.56 82 HIS A CA 1
ATOM 649 C C . HIS A 1 82 ? 13.566 -5.007 -14.385 1.00 89.56 82 HIS A C 1
ATOM 651 O O . HIS A 1 82 ? 12.814 -5.078 -13.415 1.00 89.56 82 HIS A O 1
ATOM 657 N N . GLY A 1 83 ? 13.730 -3.867 -15.063 1.00 91.88 83 GLY A N 1
ATOM 658 C CA . GLY A 1 83 ? 13.012 -2.633 -14.751 1.00 91.88 83 GLY A CA 1
ATOM 659 C C . GLY A 1 83 ? 11.493 -2.811 -14.810 1.00 91.88 83 GLY A C 1
ATOM 660 O O . GLY A 1 83 ? 10.786 -2.379 -13.901 1.00 91.88 83 GLY A O 1
ATOM 661 N N . LYS A 1 84 ? 10.983 -3.509 -15.834 1.00 93.25 84 LYS A N 1
ATOM 662 C CA . LYS A 1 84 ? 9.549 -3.834 -15.941 1.00 93.25 84 LYS A CA 1
ATOM 663 C C . LYS A 1 84 ? 9.070 -4.708 -14.784 1.00 93.25 84 LYS A C 1
ATOM 665 O O . LYS A 1 84 ? 8.023 -4.424 -14.210 1.00 93.25 84 LYS A O 1
ATOM 670 N N . GLU A 1 85 ? 9.826 -5.746 -14.431 1.00 91.81 85 GLU A N 1
ATOM 671 C CA . GLU A 1 85 ? 9.478 -6.644 -13.328 1.00 91.81 85 GLU A CA 1
ATOM 672 C C . GLU A 1 85 ? 9.415 -5.899 -11.986 1.00 91.81 85 GLU A C 1
ATOM 674 O O . GLU A 1 85 ? 8.422 -6.010 -11.262 1.00 91.81 85 GLU A O 1
ATOM 679 N N . ASN A 1 86 ? 10.425 -5.080 -11.686 1.00 89.62 86 ASN A N 1
ATOM 680 C CA . ASN A 1 86 ? 10.462 -4.272 -10.468 1.00 89.62 86 ASN A CA 1
ATOM 681 C C . ASN A 1 86 ? 9.314 -3.260 -10.420 1.00 89.62 86 ASN A C 1
ATOM 683 O O . ASN A 1 86 ? 8.661 -3.117 -9.386 1.00 89.62 86 ASN A O 1
ATOM 687 N N . PHE A 1 87 ? 9.008 -2.607 -11.542 1.00 92.00 87 PHE A N 1
ATOM 688 C CA . PHE A 1 87 ? 7.871 -1.698 -11.623 1.00 92.00 87 PHE A CA 1
ATOM 689 C C . PHE A 1 87 ? 6.550 -2.425 -11.337 1.00 92.00 87 PHE A C 1
ATOM 691 O O . PHE A 1 87 ? 5.777 -1.988 -10.488 1.00 92.00 87 PHE A O 1
ATOM 698 N N . CYS A 1 88 ? 6.307 -3.578 -11.968 1.00 93.31 88 CYS A N 1
ATOM 699 C CA . CYS A 1 88 ? 5.105 -4.377 -11.717 1.00 93.31 88 CYS A CA 1
ATOM 700 C C . CYS A 1 88 ? 4.976 -4.798 -10.245 1.00 93.31 88 CYS A C 1
ATOM 702 O O . CYS A 1 88 ? 3.885 -4.721 -9.678 1.00 93.31 88 CYS A O 1
ATOM 704 N N . ARG A 1 89 ? 6.077 -5.205 -9.606 1.00 92.56 89 ARG A N 1
ATOM 705 C CA . ARG A 1 89 ? 6.100 -5.546 -8.176 1.00 92.56 89 ARG A CA 1
ATOM 706 C C . ARG A 1 89 ? 5.740 -4.342 -7.296 1.00 92.56 89 ARG A C 1
ATOM 708 O O . ARG A 1 89 ? 4.877 -4.474 -6.431 1.00 92.56 89 ARG A O 1
ATOM 715 N N . ALA A 1 90 ? 6.317 -3.167 -7.551 1.00 93.12 90 ALA A N 1
ATOM 716 C CA . ALA A 1 90 ? 5.996 -1.944 -6.810 1.00 93.12 90 ALA A CA 1
ATOM 717 C C . ALA A 1 90 ? 4.521 -1.533 -6.976 1.00 93.12 90 ALA A C 1
ATOM 719 O O . ALA A 1 90 ? 3.859 -1.174 -6.002 1.00 93.12 90 ALA A O 1
ATOM 720 N N . ILE A 1 91 ? 3.970 -1.662 -8.188 1.00 95.12 91 ILE A N 1
ATOM 721 C CA . ILE A 1 91 ? 2.549 -1.402 -8.457 1.00 95.12 91 ILE A CA 1
ATOM 722 C C . ILE A 1 91 ? 1.636 -2.376 -7.701 1.00 95.12 91 ILE A C 1
ATOM 724 O O . ILE A 1 91 ? 0.598 -1.960 -7.184 1.00 95.12 91 ILE A O 1
ATOM 728 N N . ASN A 1 92 ? 2.010 -3.652 -7.583 1.00 95.56 92 ASN A N 1
ATOM 729 C CA . ASN A 1 92 ? 1.236 -4.621 -6.801 1.00 95.56 92 ASN A CA 1
ATOM 730 C C . ASN A 1 92 ? 1.205 -4.267 -5.308 1.00 95.56 92 ASN A C 1
ATOM 732 O O . ASN A 1 92 ? 0.141 -4.347 -4.690 1.00 95.56 92 ASN A O 1
ATOM 736 N N . VAL A 1 93 ? 2.333 -3.821 -4.748 1.00 96.31 93 VAL A N 1
ATOM 737 C CA . VAL A 1 93 ? 2.389 -3.311 -3.370 1.00 96.31 93 VAL A CA 1
ATOM 738 C C . VAL A 1 93 ? 1.488 -2.083 -3.224 1.00 96.31 93 VAL A C 1
ATOM 740 O O . VAL A 1 93 ? 0.617 -2.070 -2.355 1.00 96.31 93 VAL A O 1
ATOM 743 N N . ALA A 1 94 ? 1.621 -1.091 -4.114 1.00 96.69 94 ALA A N 1
ATOM 744 C CA . ALA A 1 94 ? 0.807 0.126 -4.087 1.00 96.69 94 ALA A CA 1
ATOM 745 C C . ALA A 1 94 ? -0.695 -0.191 -4.133 1.00 96.69 94 ALA A C 1
ATOM 747 O O . ALA A 1 94 ? -1.473 0.344 -3.345 1.00 96.69 94 ALA A O 1
ATOM 748 N N . LYS A 1 95 ? -1.106 -1.113 -5.014 1.00 97.75 95 LYS A N 1
ATOM 749 C CA . LYS A 1 95 ? -2.496 -1.571 -5.123 1.00 97.75 95 LYS A CA 1
ATOM 750 C C . LYS A 1 95 ? -3.022 -2.109 -3.791 1.00 97.75 95 LYS A C 1
ATOM 752 O O . LYS A 1 95 ? -4.134 -1.766 -3.399 1.00 97.75 95 LYS A O 1
ATOM 757 N N . GLN A 1 96 ? -2.245 -2.942 -3.100 1.00 98.06 96 GLN A N 1
ATOM 758 C CA . GLN A 1 96 ? -2.660 -3.481 -1.807 1.00 98.06 96 GLN A CA 1
ATOM 759 C C . GLN A 1 96 ? -2.752 -2.384 -0.737 1.00 98.06 96 GLN A C 1
ATOM 761 O O . GLN A 1 96 ? -3.724 -2.370 0.012 1.00 98.06 96 GLN A O 1
ATOM 766 N N . VAL A 1 97 ? -1.810 -1.435 -0.702 1.00 97.56 97 VAL A N 1
ATOM 767 C CA . VAL A 1 97 ? -1.860 -0.285 0.220 1.00 97.56 97 VAL A CA 1
ATOM 768 C C . VAL A 1 97 ? -3.130 0.546 0.003 1.00 97.56 97 VAL A C 1
ATOM 770 O O . VAL A 1 97 ? -3.817 0.871 0.971 1.00 97.56 97 VAL A O 1
ATOM 773 N N . PHE A 1 98 ? -3.499 0.835 -1.251 1.00 97.81 98 PHE A N 1
ATOM 774 C CA . PHE A 1 98 ? -4.741 1.552 -1.559 1.00 97.81 98 PHE A CA 1
ATOM 775 C C . PHE A 1 98 ? -5.990 0.796 -1.089 1.00 97.81 98 PHE A C 1
ATOM 777 O O . PHE A 1 98 ? -6.857 1.411 -0.473 1.00 97.81 98 PHE A O 1
ATOM 784 N N . ASN A 1 99 ? -6.062 -0.522 -1.307 1.00 96.31 99 ASN A N 1
ATOM 785 C CA . ASN A 1 99 ? -7.174 -1.343 -0.808 1.00 96.31 99 ASN A CA 1
ATOM 786 C C . ASN A 1 99 ? -7.280 -1.295 0.727 1.00 96.31 99 ASN A C 1
ATOM 788 O O . ASN A 1 99 ? -8.373 -1.241 1.283 1.00 96.31 99 ASN A O 1
ATOM 792 N N . THR A 1 100 ? -6.148 -1.308 1.429 1.00 96.38 100 THR A N 1
ATOM 793 C CA . THR A 1 100 ? -6.126 -1.199 2.892 1.00 96.38 100 THR A CA 1
ATOM 794 C C . THR A 1 100 ? -6.622 0.173 3.356 1.00 96.38 100 THR A C 1
ATOM 796 O O . THR A 1 100 ? -7.459 0.251 4.253 1.00 96.38 100 THR A O 1
ATOM 799 N N . LEU A 1 101 ? -6.173 1.257 2.713 1.00 96.00 101 LEU A N 1
ATOM 800 C CA . LEU A 1 101 ? -6.628 2.615 3.026 1.00 96.00 101 LEU A CA 1
ATOM 801 C C . LEU A 1 101 ? -8.134 2.790 2.810 1.00 96.00 101 LEU A C 1
ATOM 803 O O . LEU A 1 101 ? -8.774 3.471 3.611 1.00 96.00 101 LEU A O 1
ATOM 807 N N . THR A 1 102 ? -8.712 2.174 1.771 1.00 94.12 102 THR A N 1
ATOM 808 C CA . THR A 1 102 ? -10.163 2.240 1.550 1.00 94.12 102 THR A CA 1
ATOM 809 C C . THR A 1 102 ? -10.941 1.584 2.684 1.00 94.12 102 THR A C 1
ATOM 811 O O . THR A 1 102 ? -11.906 2.176 3.155 1.00 94.12 102 THR A O 1
ATOM 814 N N . GLU A 1 103 ? -10.501 0.432 3.194 1.00 93.75 103 GLU A N 1
ATOM 815 C CA . GLU A 1 103 ? -11.179 -0.230 4.321 1.00 93.75 103 GLU A CA 1
ATOM 816 C C . GLU A 1 103 ? -11.052 0.549 5.637 1.00 93.75 103 GLU A C 1
ATOM 818 O O . GLU A 1 103 ? -11.937 0.482 6.485 1.00 93.75 103 GLU A O 1
ATOM 823 N N . TYR A 1 104 ? -9.986 1.336 5.821 1.00 92.25 104 TYR A N 1
ATOM 824 C CA . TYR A 1 104 ? -9.858 2.192 7.004 1.00 92.25 104 TYR A CA 1
ATOM 825 C C . TYR A 1 104 ? -10.885 3.328 7.046 1.00 92.25 104 TYR A C 1
ATOM 827 O O . TYR A 1 104 ? -11.229 3.785 8.138 1.00 92.25 104 TYR A O 1
ATOM 835 N N . ILE A 1 105 ? -11.313 3.842 5.888 1.00 86.62 105 ILE A N 1
ATOM 836 C CA . ILE A 1 105 ? -12.187 5.027 5.791 1.00 86.62 105 ILE A CA 1
ATOM 837 C C . ILE A 1 105 ? -13.638 4.696 5.448 1.00 86.62 105 ILE A C 1
ATOM 839 O O . ILE A 1 105 ? -14.490 5.576 5.558 1.00 86.62 105 ILE A O 1
ATOM 843 N N . GLN A 1 106 ? -13.915 3.475 4.992 1.00 83.31 106 GLN A N 1
ATOM 844 C CA . GLN A 1 106 ? -15.274 3.032 4.714 1.00 83.31 106 GLN A CA 1
ATOM 845 C C . GLN A 1 106 ? -16.110 3.060 6.000 1.00 83.31 106 GLN A C 1
ATOM 847 O O . GLN A 1 106 ? -15.693 2.539 7.038 1.00 83.31 106 GLN A O 1
ATOM 852 N N . VAL A 1 107 ? -17.286 3.684 5.893 1.00 65.81 107 VAL A N 1
ATOM 853 C CA . VAL A 1 107 ? -18.298 3.829 6.951 1.00 65.81 107 VAL A CA 1
ATOM 854 C C . VAL A 1 107 ? -19.385 2.791 6.754 1.00 65.81 107 VAL A C 1
ATOM 856 O O . VAL A 1 107 ? -19.776 2.596 5.582 1.00 65.81 107 VAL A O 1
#

Foldseek 3Di:
DDPPPPLVVPLPCLVVLLVVLVVLQVQLPPNPVVSLVCLQAPPPDPDTDNVLVVLVVVLVVLVVVVVVLCVVCVPPPDDDPVSVVSVVSSVSSNVSSVSSNCSSPPD

Organism: NCBI:txid392032

Secondary structure (DSSP, 8-state):
---SSTTTTTSTTHHHHHHHHHHHHHHHTTT-HHHHHHHH--TTSSS---HHHHHHHHHHHHHHHHHHHHHHHHTSSS--HHHHHHHHHHHHHHHHHHHHHHHHH--

Radius of gyration: 17.05 Å; chains: 1; bounding box: 51×20×53 Å

InterPro domains:
  IPR013662 RyR/IP3R Homology associated domain [PF08454] (13-106)
  IPR015925 Ryanodine/Inositol 1,4,5-trisphosphate receptor [PTHR46399] (5-106)